Protein AF-A0A1V5Z579-F1 (afdb_monomer)

Foldseek 3Di:
DVVCVVVVPPDDDDDCQQVVDPDSPVSVVVVVVVVPDPDDPDDDDDDDD

Secondary structure (DSSP, 8-state):
-HHHHHTT-S-----HHHHT-S-HHHHHHHHHHTT--S-----------

Radius of gyration: 12.06 Å; Cα contacts (8 Å, |Δi|>4): 8; chains: 1; bounding box: 25×22×29 Å

pLDDT: mean 75.93, std 7.79, range [53.22, 86.81]

Sequence (49 aa):
MKEALKTGADILVVGRAITASKDVRHAAEEFLEELDKEEIDQFRIMTDF

Mean predicted aligned error: 7.18 Å

Solvent-accessible surface area (backbone atoms only — not comparable to full-atom values): 3484 Å² total; per-residue (Å²): 107,73,63,54,56,73,71,64,56,93,71,87,88,82,54,70,83,32,75,71,42,96,50,46,65,62,48,49,48,57,57,52,63,77,60,75,59,100,77,72,92,82,79,88,84,87,74,99,122

Structure (mmCIF, N/CA/C/O backbone):
data_AF-A0A1V5Z579-F1
#
_entry.id   AF-A0A1V5Z579-F1
#
loop_
_atom_site.group_PDB
_atom_site.id
_atom_site.type_symbol
_atom_site.label_atom_id
_atom_site.label_alt_id
_atom_site.label_comp_id
_atom_site.label_asym_id
_atom_site.label_entity_id
_atom_site.label_seq_id
_atom_site.pdbx_PDB_ins_code
_atom_site.Cartn_x
_atom_site.Cartn_y
_atom_site.Cartn_z
_atom_site.occupancy
_atom_site.B_iso_or_equiv
_atom_site.auth_seq_id
_atom_site.auth_comp_id
_atom_site.auth_asym_id
_atom_site.auth_atom_id
_atom_site.pdb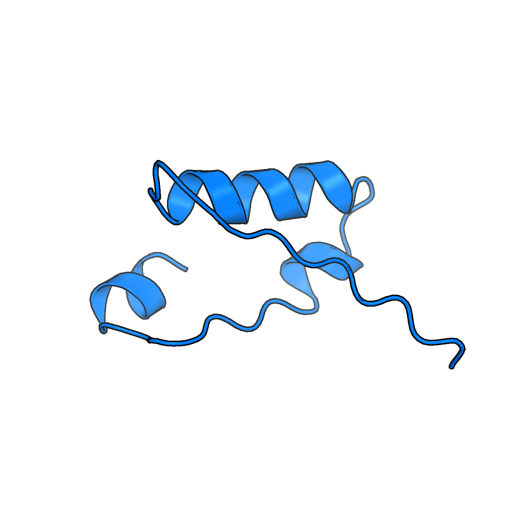x_PDB_model_num
ATOM 1 N N . MET A 1 1 ? -1.982 8.369 -6.894 1.00 65.94 1 MET A N 1
ATOM 2 C CA . MET A 1 1 ? -2.216 6.933 -7.163 1.00 65.94 1 MET A CA 1
ATOM 3 C C . MET A 1 1 ? -2.821 6.711 -8.544 1.00 65.94 1 MET A C 1
ATOM 5 O O . MET A 1 1 ? -2.164 6.082 -9.359 1.00 65.94 1 MET A O 1
ATOM 9 N N . LYS A 1 2 ? -3.992 7.294 -8.849 1.00 71.75 2 LYS A N 1
ATOM 10 C CA . LYS A 1 2 ? -4.664 7.145 -10.157 1.00 71.75 2 LYS A CA 1
ATOM 11 C C . LYS A 1 2 ? -3.791 7.493 -11.367 1.00 71.75 2 LYS A C 1
ATOM 13 O O . LYS A 1 2 ? -3.898 6.831 -12.387 1.00 71.75 2 LYS A O 1
ATOM 18 N N . GLU A 1 3 ? -2.903 8.481 -11.258 1.00 77.12 3 GLU A N 1
ATOM 19 C CA . GLU A 1 3 ? -1.941 8.782 -12.330 1.00 77.12 3 GLU A CA 1
ATOM 20 C C . GLU A 1 3 ? -0.889 7.682 -12.509 1.00 77.12 3 GLU A C 1
ATOM 22 O O . GLU A 1 3 ? -0.679 7.247 -13.631 1.00 77.12 3 GLU A O 1
ATOM 27 N N . ALA A 1 4 ? -0.307 7.166 -11.420 1.00 73.19 4 ALA A N 1
ATOM 28 C CA . ALA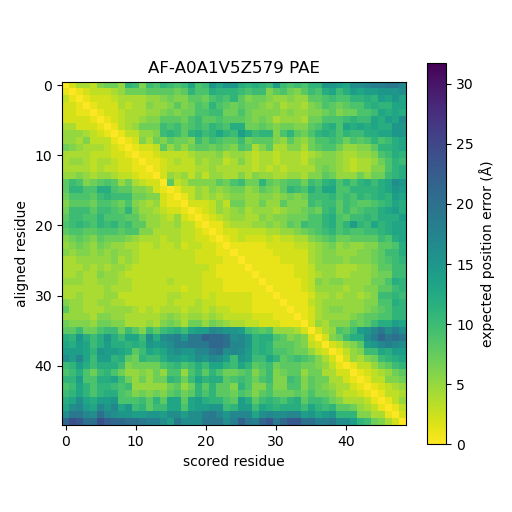 A 1 4 ? 0.690 6.091 -11.473 1.00 73.19 4 ALA A CA 1
ATOM 29 C C . ALA A 1 4 ? 0.119 4.785 -12.062 1.00 73.19 4 ALA A C 1
ATOM 31 O O . ALA A 1 4 ? 0.778 4.110 -12.852 1.00 73.19 4 ALA A O 1
ATOM 32 N N . LEU A 1 5 ? -1.134 4.458 -11.729 1.00 72.56 5 LEU A N 1
ATOM 33 C CA . LEU A 1 5 ? -1.836 3.315 -12.320 1.00 72.56 5 LEU A CA 1
ATOM 34 C C . LEU A 1 5 ? -2.142 3.541 -13.804 1.00 72.56 5 LEU A C 1
ATOM 36 O O . LEU A 1 5 ? -1.898 2.662 -14.623 1.00 72.56 5 LEU A O 1
ATOM 40 N N . LYS A 1 6 ? -2.601 4.742 -14.179 1.00 77.12 6 LYS A N 1
ATOM 41 C CA . LYS A 1 6 ? -2.857 5.100 -15.585 1.00 77.12 6 LYS A CA 1
ATOM 42 C C . LYS A 1 6 ? -1.598 5.113 -16.446 1.00 77.12 6 LYS A C 1
ATOM 44 O O . LYS A 1 6 ? -1.693 4.862 -17.642 1.00 77.12 6 LYS A O 1
ATOM 49 N N . THR A 1 7 ? -0.436 5.393 -15.862 1.00 81.31 7 THR A N 1
ATOM 50 C CA . THR A 1 7 ? 0.850 5.309 -16.565 1.00 81.31 7 THR A CA 1
ATOM 51 C C . THR A 1 7 ? 1.337 3.872 -16.768 1.00 81.31 7 THR A C 1
ATOM 53 O O . THR A 1 7 ? 2.369 3.687 -17.402 1.00 81.31 7 THR A O 1
ATOM 56 N N . GLY A 1 8 ? 0.607 2.866 -16.267 1.00 73.38 8 GLY A N 1
ATOM 57 C CA . GLY A 1 8 ? 0.951 1.454 -16.426 1.00 73.38 8 GLY A CA 1
ATOM 58 C C . GLY A 1 8 ? 2.081 0.999 -15.506 1.00 73.38 8 GLY A C 1
ATOM 59 O O . GLY A 1 8 ? 2.899 0.187 -15.915 1.00 73.38 8 GLY A O 1
ATOM 60 N N . ALA A 1 9 ? 2.177 1.548 -14.292 1.00 78.94 9 ALA A N 1
ATOM 61 C CA . ALA A 1 9 ? 3.207 1.127 -13.348 1.00 78.94 9 ALA A CA 1
ATOM 62 C C . ALA A 1 9 ? 3.031 -0.350 -12.949 1.00 78.94 9 ALA A C 1
ATOM 64 O O . ALA A 1 9 ? 1.990 -0.726 -12.414 1.00 78.94 9 ALA A O 1
ATOM 65 N N . ASP A 1 10 ? 4.076 -1.157 -13.136 1.00 71.19 10 ASP A N 1
ATOM 66 C CA . ASP A 1 10 ? 4.100 -2.563 -12.709 1.00 71.19 10 ASP A CA 1
ATOM 67 C C . ASP A 1 10 ? 4.218 -2.722 -11.185 1.00 71.19 10 ASP A C 1
ATOM 69 O O . ASP A 1 10 ? 3.766 -3.714 -10.613 1.00 71.19 10 ASP A O 1
ATOM 73 N N . ILE A 1 11 ? 4.838 -1.743 -10.513 1.00 79.44 11 ILE A N 1
ATOM 74 C CA . ILE A 1 11 ? 5.070 -1.745 -9.065 1.00 79.44 11 ILE A CA 1
ATOM 75 C C . ILE A 1 11 ? 4.658 -0.393 -8.481 1.00 79.44 11 ILE A C 1
ATOM 77 O O . ILE A 1 11 ? 5.144 0.658 -8.903 1.00 79.44 11 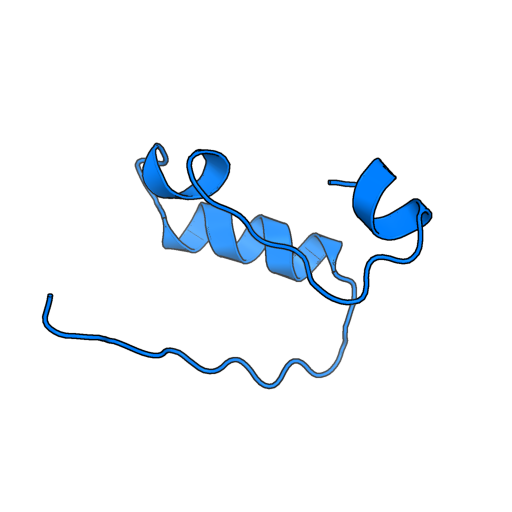ILE A O 1
ATOM 81 N N . LEU A 1 12 ? 3.807 -0.425 -7.452 1.00 81.00 12 LEU A N 1
ATOM 82 C CA . LEU A 1 12 ? 3.414 0.743 -6.666 1.00 81.00 12 LEU A CA 1
ATOM 83 C C . LEU A 1 12 ? 4.052 0.674 -5.270 1.00 81.00 12 LEU A C 1
ATOM 85 O O . LEU A 1 12 ? 3.714 -0.195 -4.472 1.00 81.00 12 LEU A O 1
ATOM 89 N N . VAL A 1 13 ? 4.954 1.610 -4.957 1.00 83.06 13 VAL A N 1
ATOM 90 C CA . VAL A 1 13 ? 5.572 1.727 -3.624 1.00 83.06 13 VAL A CA 1
ATOM 91 C C . VAL A 1 13 ? 4.876 2.828 -2.827 1.00 83.06 13 VAL A C 1
ATOM 93 O O . VAL A 1 13 ? 4.896 3.999 -3.208 1.00 83.06 13 VAL A O 1
ATOM 96 N N . VAL A 1 14 ? 4.281 2.457 -1.694 1.00 82.12 14 VAL A N 1
ATOM 97 C CA . VAL A 1 14 ? 3.558 3.358 -0.786 1.00 82.12 14 VAL A CA 1
ATOM 98 C C . VAL A 1 14 ? 4.302 3.467 0.544 1.00 82.12 14 VAL A C 1
ATOM 100 O O . VAL A 1 14 ? 4.574 2.473 1.205 1.00 82.12 14 VAL A O 1
ATOM 103 N N . GLY A 1 15 ? 4.680 4.693 0.917 1.00 82.00 15 GLY A N 1
ATOM 104 C CA . GLY A 1 15 ? 5.446 4.979 2.137 1.00 82.00 15 GLY A CA 1
ATOM 105 C C . GLY A 1 15 ? 4.653 5.829 3.127 1.00 82.00 15 GLY A C 1
ATOM 106 O O . GLY A 1 15 ? 3.713 5.352 3.758 1.00 82.00 15 GLY A O 1
ATOM 107 N N . ARG A 1 16 ? 5.002 7.124 3.221 1.00 73.62 16 ARG A N 1
ATOM 108 C CA . ARG A 1 16 ? 4.398 8.103 4.156 1.00 73.62 16 ARG A CA 1
ATOM 109 C C . ARG A 1 16 ? 2.869 8.160 4.134 1.00 73.62 16 ARG A C 1
ATOM 111 O O . ARG A 1 16 ? 2.275 8.500 5.149 1.00 73.62 16 ARG A O 1
ATOM 118 N N . ALA A 1 17 ? 2.249 7.828 3.003 1.00 73.62 17 ALA A N 1
ATOM 119 C CA . ALA A 1 17 ? 0.796 7.777 2.872 1.00 73.62 17 ALA A CA 1
ATOM 120 C C . ALA A 1 17 ? 0.146 6.718 3.784 1.00 73.62 17 ALA A C 1
ATOM 122 O O . ALA A 1 17 ? -0.981 6.912 4.218 1.00 73.62 17 ALA A O 1
ATOM 123 N N . ILE A 1 18 ? 0.868 5.643 4.116 1.00 77.94 18 ILE A N 1
ATOM 124 C CA . ILE A 1 18 ? 0.411 4.590 5.028 1.00 77.94 18 ILE A CA 1
ATOM 125 C C . ILE A 1 18 ? 0.980 4.807 6.431 1.00 77.94 18 ILE A C 1
ATOM 127 O O . ILE A 1 18 ? 0.250 4.734 7.415 1.00 77.94 18 ILE A O 1
ATOM 131 N N . THR A 1 19 ? 2.274 5.115 6.549 1.00 76.31 19 THR A N 1
ATOM 132 C CA . THR A 1 19 ? 2.952 5.161 7.858 1.00 76.31 19 THR A CA 1
ATOM 133 C C . THR A 1 19 ? 2.551 6.348 8.735 1.00 76.31 19 THR A C 1
ATOM 135 O O . THR A 1 19 ? 2.771 6.305 9.942 1.00 76.31 19 THR A O 1
ATOM 138 N N . ALA A 1 20 ? 1.946 7.395 8.164 1.00 80.44 20 ALA A N 1
ATOM 139 C CA . ALA A 1 20 ? 1.357 8.498 8.927 1.00 80.44 20 ALA A CA 1
ATOM 140 C C . ALA A 1 20 ? -0.101 8.234 9.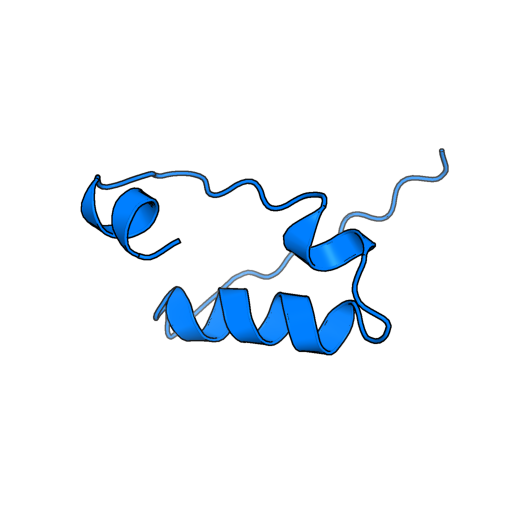358 1.00 80.44 20 ALA A C 1
ATOM 142 O O . ALA A 1 20 ? -0.680 9.052 10.076 1.00 80.44 20 ALA A O 1
ATOM 143 N N . SER A 1 21 ? -0.706 7.125 8.918 1.00 80.75 21 SER A N 1
ATOM 144 C CA . SER A 1 21 ? -2.078 6.775 9.281 1.00 80.75 21 SER A CA 1
ATOM 145 C C . SER A 1 21 ? -2.151 6.275 10.722 1.00 80.75 21 SER A C 1
ATOM 147 O O . SER A 1 21 ? -1.311 5.500 11.177 1.00 80.75 21 SER A O 1
ATOM 149 N N . LYS A 1 22 ? -3.210 6.678 11.431 1.00 83.38 22 LYS A N 1
ATOM 150 C CA . LYS A 1 22 ? -3.562 6.089 12.733 1.00 83.38 22 LYS A CA 1
ATOM 151 C C . LYS A 1 22 ? -4.011 4.633 12.597 1.00 83.38 22 LYS A C 1
ATOM 153 O O . LYS A 1 22 ? -3.869 3.872 13.547 1.00 83.38 22 LYS A O 1
ATOM 158 N N . ASP A 1 23 ? -4.531 4.270 11.426 1.00 86.81 23 ASP A N 1
ATOM 159 C CA . ASP A 1 23 ? -4.912 2.911 11.061 1.00 86.81 23 ASP A CA 1
ATOM 160 C C . ASP A 1 23 ? -4.199 2.527 9.759 1.00 86.81 23 ASP A C 1
ATOM 162 O O . ASP A 1 23 ? -4.630 2.835 8.645 1.00 86.81 23 ASP A O 1
ATOM 166 N N . VAL A 1 24 ? -3.032 1.910 9.926 1.00 84.81 24 VAL A N 1
ATOM 167 C CA . VAL A 1 24 ? -2.164 1.451 8.835 1.00 84.81 24 VAL A CA 1
ATOM 168 C C . VAL A 1 24 ? -2.855 0.387 7.985 1.00 84.81 24 VAL A C 1
ATOM 170 O O . VAL A 1 24 ? -2.631 0.329 6.777 1.00 84.81 24 VAL A O 1
ATOM 173 N N . ARG A 1 25 ? -3.690 -0.452 8.608 1.00 83.50 25 ARG A N 1
ATOM 174 C CA . ARG A 1 25 ? -4.373 -1.542 7.919 1.00 8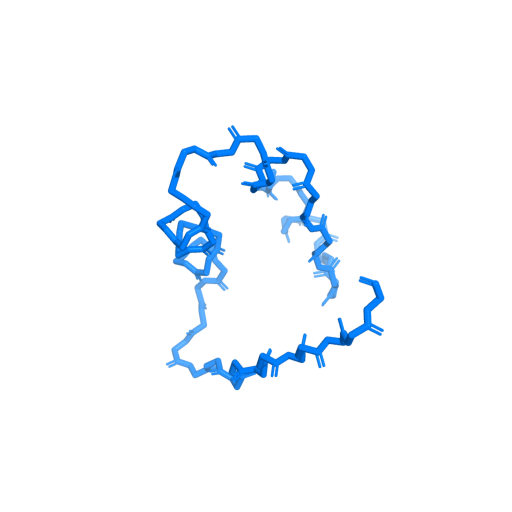3.50 25 ARG A CA 1
ATOM 175 C C . ARG A 1 25 ? -5.449 -0.989 7.000 1.00 83.50 25 ARG A C 1
ATOM 177 O O . ARG A 1 25 ? -5.435 -1.319 5.822 1.00 83.50 25 ARG A O 1
ATOM 184 N N . HIS A 1 26 ? -6.309 -0.122 7.525 1.00 85.88 26 HIS A N 1
ATOM 185 C CA . HIS A 1 26 ? -7.358 0.504 6.730 1.00 85.88 26 HIS A CA 1
ATOM 186 C C . HIS A 1 26 ? -6.774 1.319 5.570 1.00 85.88 26 HIS A C 1
ATOM 188 O O . HIS A 1 26 ? -7.198 1.165 4.431 1.00 85.88 26 HIS A O 1
ATOM 194 N N . ALA A 1 27 ? -5.716 2.099 5.831 1.00 86.69 27 ALA A N 1
ATOM 195 C CA . ALA A 1 27 ? -5.026 2.837 4.776 1.00 86.69 27 ALA A CA 1
ATOM 196 C C . ALA A 1 27 ? -4.480 1.906 3.681 1.00 86.69 27 ALA A C 1
ATOM 198 O O . ALA A 1 27 ? -4.590 2.230 2.508 1.00 86.69 27 ALA A O 1
ATOM 199 N N . ALA A 1 28 ? -3.908 0.749 4.039 1.00 83.50 28 ALA A N 1
ATOM 200 C CA . ALA A 1 28 ? -3.439 -0.23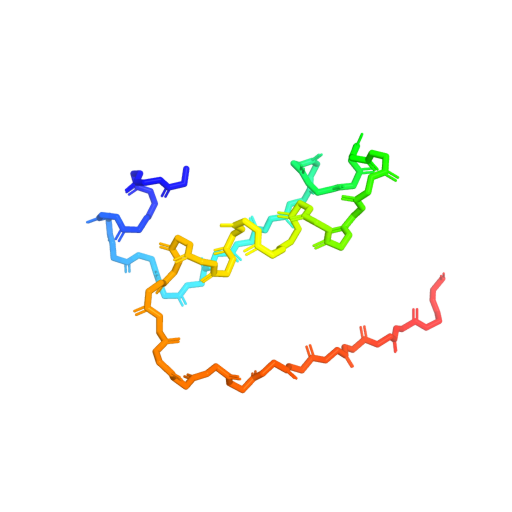7 3.065 1.00 83.50 28 ALA A CA 1
ATOM 201 C C . ALA A 1 28 ? -4.586 -0.903 2.282 1.00 83.50 28 ALA A C 1
ATOM 203 O O . ALA A 1 28 ? -4.421 -1.163 1.092 1.00 83.50 28 ALA A O 1
ATOM 204 N N . GLU A 1 29 ? -5.729 -1.162 2.924 1.00 83.81 29 GLU A N 1
ATOM 205 C CA . GLU A 1 29 ? -6.928 -1.725 2.287 1.00 83.81 29 GLU A CA 1
ATOM 206 C C . GLU A 1 29 ? -7.465 -0.793 1.184 1.00 83.81 29 GLU A C 1
ATOM 208 O O . GLU A 1 29 ? -7.706 -1.268 0.077 1.00 83.81 29 GLU A O 1
ATOM 213 N N . GLU A 1 30 ? -7.504 0.528 1.405 1.00 85.62 30 GLU A N 1
ATOM 214 C CA . GLU A 1 30 ? -7.894 1.508 0.370 1.00 85.62 30 GLU A CA 1
ATOM 215 C C . GLU A 1 30 ? -7.007 1.433 -0.890 1.00 85.62 30 GLU A C 1
ATOM 217 O O . GLU A 1 30 ? -7.492 1.539 -2.018 1.00 85.62 30 GLU A O 1
ATOM 222 N N . PHE A 1 31 ? -5.694 1.216 -0.726 1.00 82.44 31 PHE A N 1
ATOM 223 C CA . PHE A 1 31 ? -4.791 1.031 -1.869 1.00 82.44 31 PHE A CA 1
ATOM 224 C C . PHE A 1 31 ? -5.055 -0.285 -2.612 1.00 82.44 31 PHE A C 1
ATOM 226 O O . PHE A 1 31 ? -4.832 -0.349 -3.817 1.00 82.44 31 PHE A O 1
ATOM 233 N N . LEU A 1 32 ? -5.486 -1.340 -1.922 1.00 80.62 32 LEU A N 1
ATOM 234 C CA . LEU A 1 32 ? -5.774 -2.632 -2.547 1.00 80.62 32 LEU A CA 1
ATOM 235 C C . LEU A 1 32 ? -7.096 -2.603 -3.321 1.00 80.62 32 LEU A C 1
ATOM 237 O O . LEU A 1 32 ? -7.151 -3.150 -4.419 1.00 80.62 32 LEU A O 1
ATOM 241 N N . GLU A 1 33 ? -8.121 -1.931 -2.796 1.00 82.00 33 GLU A N 1
ATOM 242 C CA . GLU A 1 33 ? -9.408 -1.754 -3.484 1.00 82.00 33 GLU A CA 1
ATOM 243 C C . GLU A 1 33 ? -9.243 -0.995 -4.808 1.00 82.00 33 GLU A C 1
ATOM 245 O O . GLU A 1 33 ? -9.769 -1.398 -5.841 1.00 82.00 33 GLU A O 1
ATOM 250 N N . GLU A 1 34 ? -8.439 0.068 -4.811 1.00 79.25 34 GLU A N 1
ATOM 251 C CA . GLU A 1 34 ? -8.167 0.870 -6.011 1.00 79.25 34 GLU A CA 1
ATOM 252 C C . GLU A 1 34 ? -7.250 0.164 -7.033 1.00 79.25 34 GLU A C 1
ATOM 254 O O . GLU A 1 34 ? -7.108 0.641 -8.161 1.00 79.25 34 GLU A O 1
ATOM 259 N N . LEU A 1 35 ? -6.615 -0.956 -6.663 1.00 77.25 35 LEU A N 1
ATOM 260 C CA . LEU A 1 35 ? -5.801 -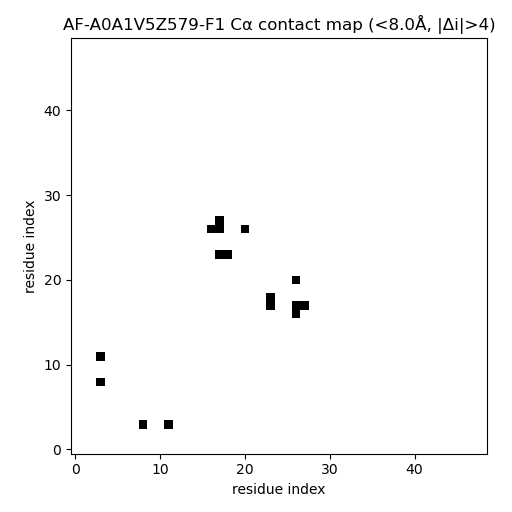1.778 -7.568 1.00 77.25 35 LEU A CA 1
ATOM 261 C C . LEU A 1 35 ? -6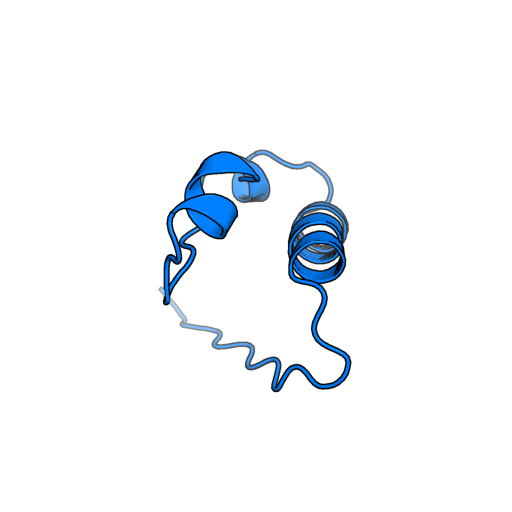.624 -2.786 -8.395 1.00 77.25 35 LEU A C 1
ATOM 263 O O . LEU A 1 35 ? -6.039 -3.417 -9.272 1.00 77.25 35 LEU A O 1
ATOM 267 N N . ASP A 1 36 ? -7.936 -2.905 -8.148 1.00 65.81 36 ASP A N 1
ATOM 268 C CA . ASP A 1 36 ? -8.927 -3.640 -8.959 1.00 65.81 36 ASP A CA 1
ATOM 269 C C . ASP A 1 36 ? -8.445 -5.023 -9.451 1.00 65.81 36 ASP A C 1
ATOM 271 O O . ASP A 1 36 ? -8.423 -5.321 -10.647 1.00 65.81 36 ASP A O 1
ATOM 275 N N . LYS A 1 37 ? -7.986 -5.878 -8.524 1.00 62.56 37 LYS A N 1
ATOM 276 C CA . LYS A 1 37 ? -7.608 -7.268 -8.825 1.00 62.56 37 LYS A CA 1
ATOM 277 C C . LYS A 1 37 ? -8.428 -8.248 -7.996 1.00 62.56 37 LYS A C 1
ATOM 279 O O . LYS A 1 37 ? -8.327 -8.265 -6.775 1.00 62.56 37 LYS A O 1
ATOM 284 N N . GLU A 1 38 ? -9.198 -9.087 -8.690 1.00 59.47 38 GLU A N 1
ATOM 285 C CA . GLU A 1 38 ? -10.064 -10.119 -8.098 1.00 59.47 38 GLU A CA 1
ATOM 286 C C . GLU A 1 38 ? -9.277 -11.207 -7.337 1.00 59.47 38 GLU A C 1
ATOM 288 O O . GLU A 1 38 ? -9.782 -11.761 -6.365 1.00 59.47 38 GLU A O 1
ATOM 293 N N . GLU A 1 39 ? -8.018 -11.457 -7.713 1.00 58.22 39 GLU A N 1
ATOM 294 C CA . GLU A 1 39 ? -7.086 -12.325 -6.984 1.00 58.22 39 GLU A CA 1
ATOM 295 C C . GLU A 1 39 ? -5.767 -11.587 -6.736 1.00 58.22 39 GLU A C 1
ATOM 297 O O . GLU A 1 39 ? -5.026 -11.244 -7.663 1.00 58.22 39 GLU A O 1
ATOM 302 N N . ILE A 1 40 ? -5.478 -11.326 -5.460 1.00 70.50 40 ILE A N 1
ATOM 303 C CA . ILE A 1 40 ? -4.234 -10.705 -5.011 1.00 70.50 40 ILE A CA 1
ATOM 304 C C . ILE A 1 40 ? -3.528 -11.697 -4.091 1.00 70.50 40 ILE A C 1
ATOM 306 O O . ILE A 1 40 ? -3.994 -11.953 -2.980 1.00 70.50 40 ILE A O 1
ATOM 310 N N . ASP A 1 41 ? -2.375 -12.211 -4.517 1.00 70.31 41 ASP A N 1
ATOM 311 C CA . ASP A 1 41 ? -1.473 -12.939 -3.625 1.00 70.31 41 ASP A CA 1
ATOM 312 C C . ASP A 1 41 ? -0.801 -11.942 -2.669 1.00 70.31 41 ASP A C 1
ATOM 314 O O . ASP A 1 41 ? 0.263 -11.375 -2.938 1.00 70.31 41 ASP A O 1
ATOM 318 N N . GLN A 1 42 ? -1.469 -11.667 -1.546 1.00 69.62 42 GLN A N 1
ATOM 319 C CA . GLN A 1 42 ? -0.942 -10.784 -0.513 1.00 69.62 42 GLN A CA 1
ATOM 320 C C . GLN A 1 42 ? 0.116 -11.519 0.320 1.00 69.62 42 GLN A C 1
ATOM 322 O O . GLN A 1 42 ? -0.204 -12.357 1.163 1.00 69.62 42 GLN A O 1
ATOM 327 N N . PHE A 1 43 ? 1.380 -11.123 0.173 1.00 76.62 43 PHE A N 1
ATOM 328 C CA . PHE A 1 43 ? 2.460 -11.558 1.059 1.00 76.62 43 PHE A CA 1
ATOM 329 C C . PHE A 1 43 ? 2.758 -10.487 2.109 1.00 76.62 43 PHE A C 1
ATOM 331 O O . PHE A 1 43 ? 3.021 -9.330 1.781 1.00 76.62 43 PHE A O 1
ATOM 338 N N . ARG A 1 44 ? 2.752 -10.872 3.390 1.00 71.56 44 ARG A N 1
ATOM 339 C CA . ARG A 1 44 ? 3.271 -10.031 4.477 1.00 71.56 44 ARG A CA 1
ATOM 340 C C . ARG A 1 44 ? 4.666 -10.509 4.832 1.00 71.56 44 ARG A C 1
ATOM 342 O O . ARG A 1 44 ? 4.829 -11.617 5.334 1.00 71.56 44 ARG A O 1
ATOM 349 N N . ILE A 1 45 ? 5.653 -9.661 4.579 1.00 75.38 45 ILE A N 1
ATOM 350 C CA . ILE A 1 45 ? 7.034 -9.898 4.986 1.00 75.38 45 ILE A CA 1
ATOM 351 C C . ILE A 1 45 ? 7.284 -9.033 6.223 1.00 75.38 45 ILE A C 1
ATOM 353 O O . ILE A 1 45 ? 7.347 -7.810 6.123 1.00 75.38 45 ILE A O 1
ATOM 357 N N . MET A 1 46 ? 7.374 -9.663 7.394 1.00 75.31 46 MET A N 1
ATOM 358 C CA . MET A 1 46 ? 7.909 -9.017 8.591 1.00 75.31 46 MET A CA 1
ATOM 359 C C . MET A 1 46 ? 9.419 -9.222 8.613 1.00 75.31 46 MET A C 1
ATOM 361 O O . MET A 1 46 ? 9.894 -10.350 8.506 1.00 75.31 46 MET A O 1
ATOM 365 N N . THR A 1 47 ? 10.157 -8.131 8.761 1.00 69.75 47 THR A N 1
ATOM 366 C CA . THR A 1 47 ? 11.601 -8.149 8.992 1.00 69.75 47 THR A CA 1
ATOM 367 C C . THR A 1 47 ? 11.879 -7.521 10.349 1.00 69.75 47 THR A C 1
ATOM 369 O O . THR A 1 47 ? 11.440 -6.396 10.586 1.00 69.75 47 THR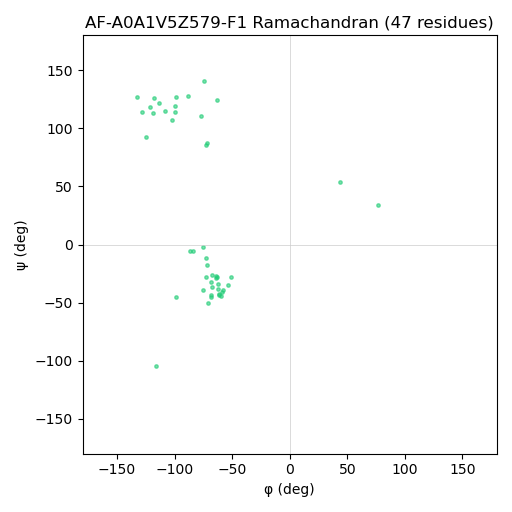 A O 1
ATOM 372 N N . ASP A 1 48 ? 12.601 -8.227 11.215 1.00 63.72 48 ASP A N 1
ATOM 373 C CA . ASP A 1 48 ? 13.128 -7.693 12.472 1.00 63.72 48 ASP A CA 1
ATOM 374 C C . ASP A 1 48 ? 14.295 -6.732 12.166 1.00 63.72 48 ASP A C 1
ATOM 376 O O . ASP A 1 48 ? 15.454 -7.144 12.117 1.00 63.72 48 ASP A O 1
ATOM 380 N N . PHE A 1 49 ? 13.987 -5.464 11.886 1.00 53.22 49 PHE A N 1
ATOM 381 C CA . PHE A 1 49 ? 14.959 -4.364 11.866 1.00 53.22 49 PHE A CA 1
ATOM 382 C C . PHE A 1 49 ? 14.668 -3.387 13.002 1.00 53.22 49 PHE A C 1
ATOM 384 O O . PHE A 1 49 ? 13.469 -3.147 13.277 1.00 53.22 49 PHE A O 1
#